Protein AF-A0A942P5R3-F1 (afdb_monomer_lite)

Structure (mmCIF, N/CA/C/O backbone):
data_AF-A0A942P5R3-F1
#
_entry.id   AF-A0A942P5R3-F1
#
loop_
_atom_site.group_PDB
_atom_site.id
_atom_site.type_symbol
_atom_site.label_atom_id
_atom_site.label_alt_id
_atom_site.label_comp_id
_atom_site.label_asym_id
_atom_site.label_entity_id
_atom_site.label_seq_id
_atom_site.pdbx_PDB_ins_code
_atom_site.Cartn_x
_atom_site.Cartn_y
_atom_site.Cartn_z
_atom_site.occupancy
_atom_site.B_iso_or_equiv
_atom_site.auth_seq_id
_atom_site.auth_comp_id
_atom_site.auth_asym_id
_atom_site.auth_atom_id
_atom_site.pdbx_PDB_model_num
ATOM 1 N N . VAL A 1 1 ? -8.742 1.938 -0.769 1.00 98.00 1 VAL A N 1
ATOM 2 C CA . VAL A 1 1 ? -7.702 1.279 -1.601 1.00 98.00 1 VAL A CA 1
ATOM 3 C C . VAL A 1 1 ? -6.809 2.357 -2.203 1.00 98.00 1 VAL A C 1
ATOM 5 O O . VAL A 1 1 ? -7.352 3.383 -2.594 1.00 98.00 1 VAL A O 1
ATOM 8 N N . GLY A 1 2 ? -5.486 2.178 -2.262 1.00 98.19 2 GLY A N 1
ATOM 9 C CA . GLY A 1 2 ? -4.573 3.138 -2.902 1.00 98.19 2 GLY A CA 1
ATOM 10 C C . GLY A 1 2 ? -3.366 2.472 -3.564 1.00 98.19 2 GLY A C 1
ATOM 11 O O . GLY A 1 2 ? -2.730 1.615 -2.961 1.00 98.19 2 GLY A O 1
ATOM 12 N N . THR A 1 3 ? -3.029 2.888 -4.785 1.00 97.69 3 THR A N 1
ATOM 13 C CA . THR A 1 3 ? -1.940 2.296 -5.585 1.00 97.69 3 THR A CA 1
ATOM 14 C C . THR A 1 3 ? -0.819 3.297 -5.822 1.00 97.69 3 THR A C 1
ATOM 16 O O . THR A 1 3 ? -1.096 4.477 -6.061 1.00 97.69 3 THR A O 1
ATOM 19 N N . SER A 1 4 ? 0.440 2.844 -5.809 1.00 96.00 4 SER A N 1
ATOM 20 C CA . SER A 1 4 ? 1.598 3.703 -6.085 1.00 96.00 4 SER A CA 1
ATOM 21 C C . SER A 1 4 ? 1.603 4.902 -5.136 1.00 96.00 4 SER A C 1
ATOM 23 O O . SER A 1 4 ? 1.415 4.761 -3.930 1.00 96.00 4 SER A O 1
ATOM 25 N N . ARG A 1 5 ? 1.733 6.120 -5.656 1.00 94.75 5 ARG A N 1
ATOM 26 C CA . ARG A 1 5 ? 1.638 7.358 -4.869 1.00 94.75 5 ARG A CA 1
ATOM 27 C C . ARG A 1 5 ? 0.305 7.524 -4.127 1.00 94.75 5 ARG A C 1
ATOM 29 O O . ARG A 1 5 ? 0.285 8.133 -3.060 1.00 94.75 5 ARG A O 1
ATOM 36 N N . GLY A 1 6 ? -0.786 6.960 -4.648 1.00 96.69 6 GLY A N 1
ATOM 37 C CA . GLY A 1 6 ? -2.094 6.954 -3.988 1.00 96.69 6 GLY A CA 1
ATOM 38 C C . GLY A 1 6 ? -2.101 6.189 -2.661 1.00 96.69 6 GLY A C 1
ATOM 39 O O . GLY A 1 6 ? -2.982 6.419 -1.831 1.00 96.69 6 GLY A O 1
ATOM 40 N N . SER A 1 7 ? -1.099 5.337 -2.405 1.00 98.12 7 SER A N 1
ATOM 41 C CA . SER A 1 7 ? -0.931 4.681 -1.107 1.00 98.12 7 SER A CA 1
ATOM 42 C C . SER A 1 7 ? -0.742 5.693 0.025 1.00 98.12 7 SER A C 1
ATOM 44 O O . SER A 1 7 ? -1.256 5.468 1.114 1.00 98.12 7 SER A O 1
ATOM 46 N N . ILE A 1 8 ? -0.074 6.829 -0.222 1.00 97.75 8 ILE A N 1
ATOM 47 C CA . ILE A 1 8 ? 0.127 7.885 0.786 1.00 97.75 8 ILE A CA 1
ATOM 48 C C . ILE A 1 8 ? -1.222 8.458 1.223 1.00 97.75 8 ILE A C 1
ATOM 50 O O . ILE A 1 8 ? -1.482 8.588 2.416 1.00 97.75 8 ILE A O 1
ATOM 54 N N . SER A 1 9 ? -2.101 8.756 0.266 1.00 97.75 9 SER A N 1
ATOM 55 C CA . SER A 1 9 ? -3.441 9.277 0.545 1.00 97.75 9 SER A CA 1
ATOM 56 C C . SER A 1 9 ? -4.300 8.262 1.300 1.00 97.75 9 SER A C 1
ATOM 58 O O . SER A 1 9 ? -4.946 8.627 2.280 1.00 97.75 9 SER A O 1
ATOM 60 N N . ALA A 1 10 ? -4.272 6.988 0.891 1.00 98.56 10 ALA A N 1
ATOM 61 C CA . ALA A 1 10 ? -5.032 5.926 1.552 1.00 98.56 10 ALA A CA 1
ATOM 62 C C . ALA A 1 10 ? -4.568 5.696 3.000 1.00 98.56 10 ALA A C 1
ATOM 64 O O . ALA A 1 10 ? -5.390 5.619 3.911 1.00 98.56 10 ALA A O 1
ATOM 65 N N . VAL A 1 11 ? -3.252 5.653 3.219 1.00 98.44 11 VAL A N 1
ATOM 66 C CA . VAL A 1 11 ? -2.638 5.552 4.550 1.00 98.44 11 VAL A CA 1
ATOM 67 C C . VAL A 1 11 ? -2.986 6.775 5.404 1.00 98.44 11 VAL A C 1
ATOM 69 O O . VAL A 1 11 ? -3.353 6.625 6.566 1.00 98.44 11 VAL A O 1
ATOM 72 N N . ASN A 1 12 ? -2.937 7.986 4.839 1.00 98.31 12 ASN A N 1
ATOM 73 C CA . ASN A 1 12 ? -3.303 9.212 5.550 1.00 98.31 12 ASN A CA 1
ATOM 74 C C . ASN A 1 12 ? -4.772 9.222 5.992 1.00 98.31 12 ASN A C 1
ATOM 76 O O . ASN A 1 12 ? -5.057 9.630 7.115 1.00 98.31 12 ASN A O 1
ATOM 80 N N . ALA A 1 13 ? -5.688 8.751 5.143 1.00 98.50 13 ALA A N 1
ATOM 81 C CA . ALA A 1 13 ? -7.095 8.607 5.504 1.00 98.50 13 ALA A CA 1
ATOM 82 C C . ALA A 1 13 ? -7.278 7.593 6.646 1.00 98.50 13 ALA A C 1
ATOM 84 O O . ALA A 1 13 ? -7.868 7.930 7.667 1.00 98.50 13 ALA A O 1
ATOM 85 N N . ALA A 1 14 ? -6.698 6.394 6.523 1.00 98.50 14 ALA A N 1
ATOM 86 C CA . ALA A 1 14 ? -6.803 5.342 7.540 1.00 98.50 14 ALA A CA 1
ATOM 87 C C . ALA A 1 14 ? -6.156 5.708 8.889 1.00 98.50 14 ALA A C 1
ATOM 89 O O . ALA A 1 14 ? -6.536 5.170 9.922 1.00 98.50 14 ALA A O 1
ATOM 90 N N . SER A 1 15 ? -5.166 6.601 8.878 1.00 98.50 15 SER A N 1
ATOM 91 C CA . SER A 1 15 ? -4.446 7.054 10.072 1.00 98.50 15 SER A CA 1
ATOM 92 C C . SER A 1 15 ? -5.171 8.177 10.826 1.00 98.50 15 SER A C 1
ATOM 94 O O . SER A 1 15 ? -4.967 8.337 12.027 1.00 98.50 15 SER A O 1
ATOM 96 N N . ARG A 1 16 ? -5.998 8.980 10.138 1.00 98.38 16 ARG A N 1
ATOM 97 C CA . ARG A 1 16 ? -6.542 10.234 10.695 1.00 98.38 16 ARG A CA 1
ATOM 98 C C . ARG A 1 16 ? -8.063 10.303 10.768 1.00 98.38 16 ARG A C 1
ATOM 100 O O . ARG A 1 16 ? -8.570 11.067 11.583 1.00 98.38 16 ARG A O 1
ATOM 107 N N . LEU A 1 17 ? -8.783 9.585 9.909 1.00 98.19 17 LEU A N 1
ATOM 108 C CA . LEU A 1 17 ? -10.245 9.582 9.938 1.00 98.19 17 LEU A CA 1
ATOM 109 C C . LEU A 1 17 ? -10.748 8.660 11.054 1.00 98.19 17 LEU A C 1
ATOM 111 O O . LEU A 1 17 ? -10.187 7.593 11.291 1.00 98.19 17 LEU A O 1
ATOM 115 N N . ALA A 1 18 ? -11.809 9.091 11.733 1.00 95.00 18 ALA A N 1
ATOM 116 C CA . ALA A 1 18 ? -12.396 8.416 12.887 1.00 95.00 18 ALA A CA 1
ATOM 117 C C . ALA A 1 18 ? -13.932 8.449 12.814 1.00 95.00 18 ALA A C 1
ATOM 119 O O . ALA A 1 18 ? -14.511 9.233 12.056 1.00 95.00 18 ALA A O 1
ATOM 120 N N . GLY A 1 19 ? -14.588 7.612 13.622 1.00 95.00 19 GLY A N 1
ATOM 121 C CA . GLY A 1 19 ? -16.049 7.501 13.643 1.00 95.00 19 GLY A CA 1
ATOM 122 C C . GLY A 1 19 ? -16.601 7.075 12.282 1.00 95.00 19 GLY A C 1
ATOM 123 O O . GLY A 1 19 ? -16.009 6.236 11.612 1.00 95.00 19 GLY A O 1
ATOM 124 N N . GLU A 1 20 ? -17.695 7.697 11.849 1.00 95.56 20 GLU A N 1
ATOM 125 C CA . GLU A 1 20 ? -18.360 7.394 10.570 1.00 95.56 20 GLU A CA 1
ATOM 126 C C . GLU A 1 20 ? -17.500 7.686 9.328 1.00 95.56 20 GLU A C 1
ATOM 128 O O . GLU A 1 20 ? -17.792 7.194 8.243 1.00 95.56 20 GLU A O 1
ATOM 133 N N . GLN A 1 21 ? -16.435 8.482 9.468 1.00 96.12 21 GLN A N 1
ATOM 134 C CA . GLN A 1 21 ? -15.515 8.789 8.368 1.00 96.12 21 GLN A CA 1
ATOM 135 C C . GLN A 1 21 ? -14.362 7.781 8.265 1.00 96.12 21 GLN A C 1
ATOM 137 O O . GLN A 1 21 ? -13.610 7.812 7.287 1.00 96.12 21 GLN A O 1
ATOM 142 N N . ALA A 1 22 ? -14.169 6.930 9.278 1.00 96.12 22 ALA A N 1
ATOM 143 C CA . ALA A 1 22 ? -13.093 5.949 9.273 1.00 96.12 22 ALA A CA 1
ATOM 144 C C . ALA A 1 22 ? -13.350 4.879 8.200 1.00 96.12 22 ALA A C 1
ATOM 146 O O . ALA A 1 22 ? -14.466 4.373 8.100 1.00 96.12 22 ALA A O 1
ATOM 147 N N . PRO A 1 23 ? -12.337 4.489 7.408 1.00 97.75 23 PRO A N 1
ATOM 148 C CA . PRO A 1 23 ? -12.487 3.350 6.515 1.00 97.75 23 PRO A CA 1
ATOM 149 C C . PRO A 1 23 ? -12.551 2.043 7.317 1.00 97.75 23 PRO A C 1
ATOM 151 O O . PRO A 1 23 ? -11.803 1.878 8.272 1.00 97.75 23 PRO A O 1
ATOM 154 N N . ASP A 1 24 ? -13.325 1.058 6.862 1.00 98.12 24 ASP A N 1
ATOM 155 C CA . ASP A 1 24 ? -13.354 -0.280 7.485 1.00 98.12 24 ASP A CA 1
ATOM 156 C C . ASP A 1 24 ? -12.068 -1.095 7.261 1.00 98.12 24 ASP A C 1
ATOM 158 O O . ASP A 1 24 ? -11.880 -2.160 7.846 1.00 98.12 24 ASP A O 1
ATOM 162 N N . GLY A 1 25 ? -11.177 -0.630 6.384 1.00 98.38 25 GLY A N 1
ATOM 163 C CA . GLY A 1 25 ? -9.930 -1.306 6.057 1.00 98.38 25 GLY A CA 1
ATOM 164 C C . GLY A 1 25 ? -9.052 -0.511 5.097 1.00 98.38 25 GLY A C 1
ATOM 165 O O . GLY A 1 25 ? -9.504 0.364 4.354 1.00 98.38 25 GLY A O 1
ATOM 166 N N . LEU A 1 26 ? -7.769 -0.850 5.088 1.00 98.81 26 LEU A N 1
ATOM 167 C CA . LEU A 1 26 ? -6.751 -0.263 4.233 1.00 98.81 26 LEU A CA 1
ATOM 168 C C . LEU A 1 26 ? -6.186 -1.333 3.300 1.00 98.81 26 LEU A C 1
ATOM 170 O O . LEU A 1 26 ? -5.646 -2.339 3.739 1.00 98.81 26 LEU A O 1
ATOM 174 N N . VAL A 1 27 ? -6.257 -1.077 1.997 1.00 98.88 27 VAL A N 1
ATOM 175 C CA . VAL A 1 27 ? -5.557 -1.870 0.981 1.00 98.88 27 VAL A CA 1
ATOM 176 C C . VAL A 1 27 ? -4.633 -0.938 0.222 1.00 98.88 27 VAL A C 1
ATOM 178 O O . VAL A 1 27 ? -5.103 0.062 -0.336 1.00 98.88 27 VAL A O 1
ATOM 181 N N . ILE A 1 28 ? -3.346 -1.266 0.184 1.00 98.81 28 ILE A N 1
ATOM 182 C CA . ILE A 1 28 ? -2.354 -0.548 -0.612 1.00 98.81 28 ILE A CA 1
ATOM 183 C C . ILE A 1 28 ? -1.603 -1.496 -1.535 1.00 98.81 28 ILE A C 1
ATOM 185 O O . ILE A 1 28 ? -1.181 -2.576 -1.126 1.00 98.81 28 ILE A O 1
ATOM 189 N N . THR A 1 29 ? -1.432 -1.079 -2.786 1.00 98.62 29 THR A N 1
ATOM 190 C CA . THR A 1 29 ? -0.720 -1.857 -3.802 1.00 98.62 29 THR A CA 1
ATOM 191 C C . THR A 1 29 ? 0.433 -1.050 -4.382 1.00 98.62 29 THR A C 1
ATOM 193 O O . THR A 1 29 ? 0.306 0.161 -4.572 1.00 98.62 29 THR A O 1
ATOM 196 N N . SER A 1 30 ? 1.579 -1.698 -4.604 1.00 97.81 30 SER A N 1
ATOM 197 C CA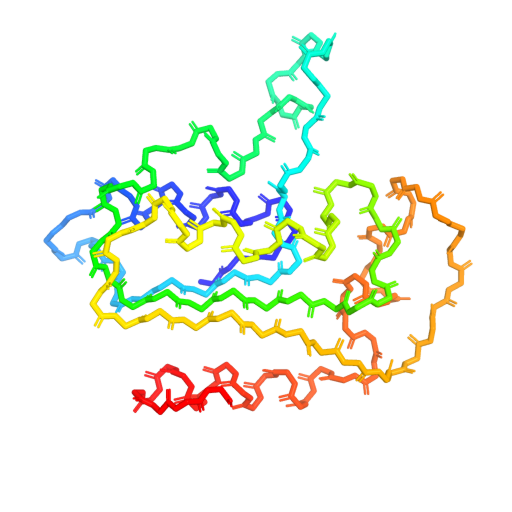 . SER A 1 30 ? 2.828 -1.045 -5.037 1.00 97.81 30 SER A CA 1
ATOM 198 C C . SER A 1 30 ? 3.090 0.243 -4.236 1.00 97.81 30 SER A C 1
ATOM 200 O O . SER A 1 30 ? 3.099 1.327 -4.804 1.00 97.81 30 SER A O 1
ATOM 202 N N . PRO A 1 31 ? 3.175 0.190 -2.895 1.00 98.12 31 PRO A N 1
ATOM 203 C CA . PRO A 1 31 ? 3.141 1.382 -2.056 1.00 98.12 31 PRO A CA 1
ATOM 204 C C . PRO A 1 31 ? 4.405 2.234 -2.202 1.00 98.12 31 PRO A C 1
ATOM 206 O O . PRO A 1 31 ? 5.516 1.711 -2.291 1.00 98.12 31 PRO A O 1
ATOM 209 N N . LEU A 1 32 ? 4.249 3.562 -2.153 1.00 96.75 32 LEU A N 1
ATOM 210 C CA . LEU A 1 32 ? 5.369 4.507 -2.211 1.00 96.75 32 LEU A CA 1
ATOM 211 C C . LEU A 1 32 ? 6.178 4.497 -0.902 1.00 96.75 32 LEU A C 1
ATOM 213 O O . LEU A 1 32 ? 5.889 5.251 0.029 1.00 96.75 32 LEU A O 1
ATOM 217 N N . THR A 1 33 ? 7.184 3.631 -0.826 1.00 96.38 33 THR A N 1
ATOM 218 C CA . THR A 1 33 ? 8.037 3.396 0.355 1.00 96.38 33 THR A CA 1
ATOM 219 C C . THR A 1 33 ? 9.390 4.098 0.275 1.00 96.38 33 THR A C 1
ATOM 221 O O . THR A 1 33 ? 10.048 4.267 1.299 1.00 96.38 33 THR A O 1
ATOM 224 N N . SER A 1 34 ? 9.798 4.558 -0.911 1.00 93.62 34 SER A N 1
ATOM 225 C CA . SER A 1 34 ? 11.091 5.211 -1.141 1.00 93.62 34 SER A CA 1
ATOM 226 C C . SER A 1 34 ? 10.925 6.601 -1.765 1.00 93.62 34 SER A C 1
ATOM 228 O O . SER A 1 34 ? 10.597 6.763 -2.943 1.00 93.62 34 SER A O 1
ATOM 230 N N . GLY A 1 35 ? 11.160 7.636 -0.959 1.00 87.56 35 GLY A N 1
ATOM 231 C CA . GLY A 1 35 ? 11.157 9.040 -1.374 1.00 87.56 35 GLY A CA 1
ATOM 232 C C . GLY A 1 35 ? 12.547 9.507 -1.803 1.00 87.56 35 GLY A C 1
ATOM 233 O O . GLY A 1 35 ? 13.514 8.752 -1.794 1.00 87.56 35 GLY A O 1
ATOM 234 N N . ASN A 1 36 ? 12.683 10.757 -2.236 1.00 83.00 36 ASN A N 1
ATOM 235 C CA . ASN A 1 36 ? 13.988 11.408 -2.365 1.00 83.00 36 ASN A CA 1
ATOM 236 C C . ASN A 1 36 ? 14.099 12.465 -1.258 1.00 83.00 36 ASN A C 1
ATOM 238 O O . ASN A 1 36 ? 13.564 13.561 -1.434 1.00 83.00 36 ASN A O 1
ATOM 242 N N . PRO A 1 37 ? 14.794 12.162 -0.141 1.00 69.38 37 PRO A N 1
ATOM 243 C CA . PRO A 1 37 ? 14.923 13.073 0.999 1.00 69.38 37 PRO A CA 1
ATOM 244 C C . PRO A 1 37 ? 15.616 14.396 0.658 1.00 69.38 37 PRO A C 1
ATOM 246 O O . PRO A 1 37 ? 15.413 15.393 1.340 1.00 69.38 37 PRO A O 1
ATOM 249 N N . ARG A 1 38 ? 16.422 14.425 -0.413 1.00 75.50 38 ARG A N 1
ATOM 250 C CA . ARG A 1 38 ? 17.072 15.645 -0.923 1.00 75.50 38 ARG A CA 1
ATOM 251 C C . ARG A 1 38 ? 16.171 16.434 -1.881 1.00 75.50 38 ARG A C 1
ATOM 253 O O . ARG A 1 38 ? 16.560 17.487 -2.381 1.00 75.50 38 ARG A O 1
ATOM 260 N N . GLY A 1 39 ? 14.982 15.917 -2.186 1.00 75.69 39 GLY A N 1
ATOM 261 C CA . GLY A 1 39 ? 14.002 16.576 -3.033 1.00 75.69 39 GLY A CA 1
ATOM 262 C C . GLY A 1 39 ? 13.402 17.787 -2.328 1.00 75.69 39 GLY A C 1
ATOM 263 O O . GLY A 1 39 ? 12.765 17.653 -1.292 1.00 75.69 39 GLY A O 1
ATOM 264 N N . ARG A 1 40 ? 13.545 18.975 -2.927 1.00 74.00 40 ARG A N 1
ATOM 265 C CA . ARG A 1 40 ? 12.994 20.230 -2.378 1.00 74.00 40 ARG A CA 1
ATOM 266 C C . ARG A 1 40 ? 11.460 20.274 -2.339 1.00 74.00 40 ARG A C 1
ATOM 268 O O . ARG A 1 40 ? 10.896 21.084 -1.617 1.00 74.00 40 ARG A O 1
ATOM 275 N N . LYS A 1 41 ? 10.776 19.446 -3.138 1.00 81.88 41 LYS A N 1
ATOM 276 C CA . LYS A 1 41 ? 9.308 19.393 -3.188 1.00 81.88 41 LYS A CA 1
ATOM 277 C C . LYS A 1 41 ? 8.798 18.234 -2.330 1.00 81.88 41 LYS A C 1
ATOM 279 O O . LYS A 1 41 ? 9.229 17.103 -2.529 1.00 81.88 41 LYS A O 1
ATOM 284 N N . ALA A 1 42 ? 7.831 18.492 -1.448 1.00 75.38 42 ALA A N 1
ATOM 285 C CA . ALA A 1 42 ? 7.287 17.484 -0.530 1.00 75.38 42 ALA A CA 1
ATOM 286 C C . ALA A 1 42 ? 6.799 16.211 -1.246 1.00 75.38 42 ALA A C 1
ATOM 288 O O . ALA A 1 42 ? 7.135 15.111 -0.825 1.00 75.38 42 ALA A O 1
ATOM 289 N N . TRP A 1 43 ? 6.124 16.341 -2.394 1.00 75.56 43 TRP A N 1
ATOM 290 C CA . TRP A 1 43 ? 5.656 15.193 -3.186 1.00 75.56 43 TRP A CA 1
ATOM 291 C C . TRP A 1 43 ? 6.785 14.310 -3.747 1.00 75.56 43 TRP A C 1
ATOM 293 O O . TRP A 1 43 ? 6.536 13.190 -4.185 1.00 75.56 43 TRP A O 1
ATOM 303 N N . VAL A 1 44 ? 8.026 14.795 -3.759 1.00 80.06 44 VAL A N 1
ATOM 304 C CA . VAL A 1 44 ? 9.212 14.027 -4.163 1.00 80.06 44 VAL A CA 1
ATOM 305 C C . VAL A 1 44 ? 9.820 13.278 -2.969 1.00 80.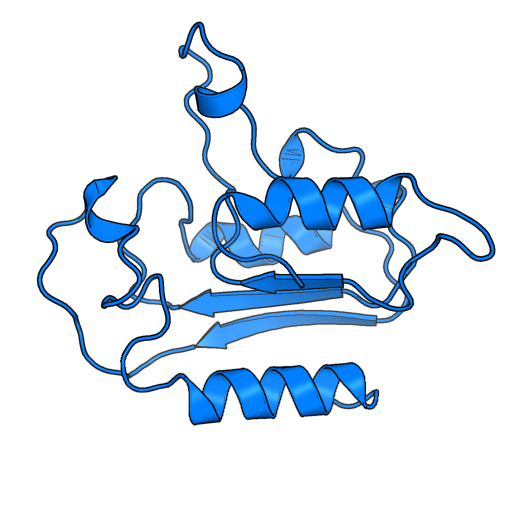06 44 VAL A C 1
ATOM 307 O O . VAL A 1 44 ? 10.401 12.209 -3.154 1.00 80.06 44 VAL A O 1
ATOM 310 N N . ALA A 1 45 ? 9.683 13.819 -1.757 1.00 86.12 45 ALA A N 1
ATOM 311 C CA . ALA A 1 45 ? 10.274 13.276 -0.536 1.00 86.12 45 ALA A CA 1
ATOM 312 C C . ALA A 1 45 ? 9.328 12.358 0.257 1.00 86.12 45 ALA A C 1
ATOM 314 O O . ALA A 1 45 ? 9.791 11.420 0.901 1.00 86.12 45 ALA A O 1
ATOM 315 N N . GLN A 1 46 ? 8.021 12.624 0.217 1.00 92.12 46 GLN A N 1
ATOM 316 C CA . GLN A 1 46 ? 7.022 11.917 1.015 1.00 92.12 46 GLN A CA 1
ATOM 317 C C . GLN A 1 46 ? 6.852 10.462 0.586 1.00 92.12 46 GLN A C 1
ATOM 319 O O . GLN A 1 46 ? 6.925 10.118 -0.592 1.00 92.12 46 GLN A O 1
ATOM 324 N N . THR A 1 47 ? 6.577 9.624 1.576 1.00 96.25 47 THR A N 1
ATOM 325 C CA . THR A 1 47 ? 6.290 8.194 1.438 1.00 96.25 47 THR A CA 1
ATOM 326 C C . THR A 1 47 ? 5.134 7.832 2.360 1.00 96.25 47 THR A C 1
ATOM 328 O O . THR A 1 47 ? 4.668 8.661 3.145 1.00 96.25 47 THR A O 1
ATOM 331 N N . VAL A 1 48 ? 4.701 6.574 2.331 1.00 97.81 48 VAL A N 1
ATOM 332 C CA . VAL A 1 48 ? 3.780 6.038 3.347 1.00 97.81 48 VAL A CA 1
ATOM 333 C C . VAL A 1 48 ? 4.322 6.214 4.772 1.00 97.81 48 VAL A C 1
ATOM 335 O O . VAL A 1 48 ? 3.552 6.421 5.701 1.00 97.81 48 VAL A O 1
ATOM 338 N N . PHE A 1 49 ? 5.646 6.239 4.945 1.00 96.81 49 PHE A N 1
ATOM 339 C CA . PHE A 1 49 ? 6.312 6.426 6.236 1.00 96.81 49 PHE A CA 1
ATOM 340 C C . PHE A 1 49 ? 6.285 7.865 6.761 1.00 96.81 49 PHE A C 1
ATOM 342 O O . PHE A 1 49 ? 6.713 8.104 7.890 1.00 96.81 49 PHE A O 1
ATOM 349 N N . SER A 1 50 ? 5.801 8.815 5.955 1.00 95.31 50 SER A N 1
ATOM 350 C CA . SER A 1 50 ? 5.585 10.211 6.349 1.00 95.31 50 SER A CA 1
ATOM 351 C C . SER A 1 50 ? 4.257 10.429 7.094 1.00 95.31 50 SER A C 1
ATOM 353 O O . SER A 1 50 ? 3.952 11.558 7.471 1.00 95.31 50 SER A O 1
ATOM 355 N N . VAL A 1 51 ? 3.461 9.374 7.287 1.00 96.25 51 VAL A N 1
ATOM 356 C CA . VAL A 1 51 ? 2.181 9.372 8.012 1.00 96.25 51 VAL A CA 1
ATOM 357 C C . VAL A 1 51 ? 2.358 8.616 9.345 1.00 96.25 51 VAL A C 1
ATOM 359 O O . VAL A 1 51 ? 3.161 7.681 9.376 1.00 96.25 51 VAL A O 1
ATOM 362 N N . PRO A 1 52 ? 1.647 8.976 10.437 1.00 97.62 52 PRO A N 1
ATOM 363 C CA . PRO A 1 52 ? 1.670 8.206 11.686 1.00 97.62 52 PRO A CA 1
ATOM 364 C C . PRO A 1 52 ? 0.955 6.856 11.512 1.00 97.62 52 PRO A C 1
ATOM 366 O O . PRO A 1 52 ? -0.253 6.722 11.726 1.00 97.62 52 PRO A O 1
ATOM 369 N N . LEU A 1 53 ? 1.704 5.853 11.054 1.00 98.44 53 LEU A N 1
ATOM 370 C CA . LEU A 1 53 ? 1.209 4.507 10.750 1.00 98.44 53 LEU A CA 1
ATOM 371 C C . LEU A 1 53 ? 0.656 3.797 11.990 1.00 98.44 53 LEU A C 1
ATOM 373 O O . LEU A 1 53 ? -0.311 3.048 11.894 1.00 98.44 53 LEU A O 1
ATOM 377 N N . GLU A 1 54 ? 1.201 4.096 13.164 1.00 98.25 54 GLU A N 1
ATOM 378 C CA . GLU A 1 54 ? 0.820 3.509 14.446 1.00 98.25 54 GLU A CA 1
ATOM 379 C C . GLU A 1 54 ? -0.626 3.844 14.864 1.00 98.25 54 GLU A C 1
ATOM 381 O O . GLU A 1 54 ? -1.225 3.132 15.683 1.00 98.25 54 GLU A O 1
ATOM 386 N N . ALA A 1 55 ? -1.203 4.901 14.284 1.00 98.25 55 ALA A N 1
ATOM 387 C CA . ALA A 1 55 ? -2.597 5.288 14.482 1.00 98.25 55 ALA A CA 1
ATOM 388 C C . ALA A 1 55 ? -3.584 4.405 13.696 1.00 98.25 55 ALA A C 1
ATOM 390 O O . ALA A 1 55 ? -4.771 4.389 14.009 1.00 98.25 55 ALA A O 1
ATOM 391 N N . ILE A 1 56 ? -3.113 3.638 12.708 1.00 98.56 56 ILE A N 1
ATOM 392 C CA . ILE A 1 56 ? -3.959 2.755 11.900 1.00 98.56 56 ILE A CA 1
ATOM 393 C C . ILE A 1 56 ? -4.322 1.523 12.729 1.00 98.56 56 ILE A C 1
ATOM 395 O O . ILE A 1 56 ? -3.445 0.734 13.083 1.00 98.56 56 ILE A O 1
ATOM 399 N N . LYS A 1 57 ? -5.618 1.368 13.028 1.00 97.69 57 LYS A N 1
ATOM 400 C CA . LYS A 1 57 ? -6.177 0.231 13.788 1.00 97.69 57 LYS A CA 1
ATOM 401 C C . LYS A 1 57 ? -7.026 -0.723 12.947 1.00 97.69 57 LYS A C 1
ATOM 403 O O . LYS A 1 57 ? -7.356 -1.814 13.393 1.00 97.69 57 LYS A O 1
ATOM 408 N N . VAL A 1 58 ? -7.379 -0.331 11.730 1.00 98.31 58 VAL A N 1
ATOM 409 C CA . VAL A 1 58 ? -8.226 -1.117 10.819 1.00 98.31 58 VAL A CA 1
ATOM 410 C C . VAL A 1 58 ? -7.424 -2.262 10.178 1.00 98.31 58 VAL A C 1
ATOM 412 O O . VAL A 1 58 ? -6.194 -2.228 10.221 1.00 98.31 58 VAL A O 1
ATOM 415 N N . PRO A 1 59 ? -8.063 -3.281 9.574 1.00 98.75 59 PRO A N 1
ATOM 416 C CA . PRO A 1 59 ? -7.366 -4.280 8.770 1.00 98.75 59 PRO A CA 1
ATOM 417 C C . PRO A 1 59 ? -6.482 -3.644 7.689 1.00 98.75 59 PRO A C 1
ATOM 419 O O . PRO A 1 59 ? -6.926 -2.729 6.992 1.00 98.75 59 PRO A O 1
ATOM 422 N N . VAL A 1 60 ? -5.264 -4.156 7.504 1.00 98.88 60 VAL A N 1
ATOM 423 C CA . VAL A 1 60 ? -4.288 -3.650 6.529 1.00 98.88 60 VAL A CA 1
ATOM 424 C C . VAL A 1 60 ? -3.831 -4.764 5.591 1.00 98.88 60 VAL A C 1
ATOM 426 O O . VAL A 1 60 ? -3.344 -5.804 6.027 1.00 98.88 60 VAL A O 1
ATOM 429 N N . LEU A 1 61 ? -3.937 -4.521 4.288 1.00 98.88 61 LEU A N 1
ATOM 430 C CA . LEU A 1 61 ? -3.363 -5.357 3.239 1.00 98.88 61 LEU A CA 1
ATOM 431 C C . LEU A 1 61 ? -2.337 -4.555 2.443 1.00 98.88 61 LEU A C 1
ATOM 433 O O . LEU A 1 61 ? -2.657 -3.510 1.868 1.00 98.88 61 LEU A O 1
ATOM 437 N N . VAL A 1 62 ? -1.122 -5.089 2.361 1.00 98.88 62 VAL A N 1
ATOM 438 C CA . VAL A 1 62 ? -0.047 -4.585 1.508 1.00 98.88 62 VAL A CA 1
ATOM 439 C C . VAL A 1 62 ? 0.224 -5.602 0.410 1.00 98.88 62 VAL A C 1
ATOM 441 O O . VAL A 1 62 ? 0.586 -6.738 0.703 1.00 98.88 62 VAL A O 1
ATOM 444 N N . VAL A 1 63 ? 0.089 -5.193 -0.850 1.00 98.81 63 VAL A N 1
ATOM 445 C CA . VAL A 1 63 ? 0.412 -6.038 -2.008 1.00 98.81 63 VAL A CA 1
ATOM 446 C C . VAL A 1 63 ? 1.544 -5.402 -2.801 1.00 98.81 63 VAL A C 1
ATOM 448 O O . VAL A 1 63 ? 1.458 -4.245 -3.217 1.00 98.81 63 VAL A O 1
ATOM 451 N N . VAL A 1 64 ? 2.605 -6.161 -3.039 1.00 98.50 64 VAL A N 1
ATOM 452 C CA . VAL A 1 64 ? 3.725 -5.771 -3.900 1.00 98.50 64 VAL A CA 1
ATOM 453 C C . VAL A 1 64 ? 3.902 -6.795 -5.007 1.00 98.50 64 VAL A C 1
ATOM 455 O O . VAL A 1 64 ? 3.521 -7.953 -4.853 1.00 98.50 64 VAL A O 1
ATOM 458 N N . HIS A 1 65 ? 4.505 -6.391 -6.119 1.00 97.62 65 HIS A N 1
ATOM 459 C CA . HIS A 1 65 ? 4.928 -7.322 -7.156 1.00 97.62 65 HIS A CA 1
ATOM 460 C C . HIS A 1 65 ? 6.443 -7.529 -7.070 1.00 97.62 65 HIS A C 1
ATOM 462 O O . HIS A 1 65 ? 7.185 -6.556 -7.103 1.00 97.62 65 HIS A O 1
ATOM 468 N N . ALA A 1 66 ? 6.936 -8.769 -7.007 1.00 96.75 66 ALA A N 1
ATOM 469 C CA . ALA A 1 66 ? 8.364 -9.068 -6.821 1.00 96.75 66 ALA A CA 1
ATOM 470 C C . ALA A 1 66 ? 9.273 -8.448 -7.896 1.00 96.75 66 ALA A C 1
ATOM 472 O O . ALA A 1 66 ? 10.402 -8.065 -7.611 1.00 96.75 66 ALA A O 1
ATOM 473 N N . ALA A 1 67 ? 8.768 -8.351 -9.128 1.00 94.69 67 ALA A N 1
ATOM 474 C CA . ALA A 1 67 ? 9.460 -7.731 -10.259 1.00 94.69 67 ALA A CA 1
ATOM 475 C C . ALA A 1 67 ? 9.165 -6.227 -10.447 1.00 94.69 67 ALA A C 1
ATOM 477 O O . ALA A 1 67 ? 9.474 -5.691 -11.510 1.00 94.69 67 ALA A O 1
ATOM 478 N N . ASP A 1 68 ? 8.540 -5.541 -9.480 1.00 94.75 68 ASP A N 1
ATOM 479 C CA . ASP A 1 68 ? 8.385 -4.083 -9.556 1.00 94.75 68 ASP A CA 1
ATOM 480 C C . ASP A 1 68 ? 9.764 -3.407 -9.506 1.00 94.75 68 ASP A C 1
ATOM 482 O O . ASP A 1 68 ? 10.458 -3.417 -8.488 1.00 94.75 68 ASP A O 1
ATOM 486 N N . ALA A 1 69 ? 10.161 -2.836 -10.641 1.00 93.25 69 ALA A N 1
ATOM 487 C CA . ALA A 1 69 ? 11.442 -2.167 -10.824 1.00 93.25 69 ALA A CA 1
ATOM 488 C C . ALA A 1 69 ? 11.361 -0.645 -10.584 1.00 93.25 69 ALA A C 1
ATOM 490 O O . ALA A 1 69 ? 12.338 0.078 -10.817 1.00 93.25 69 ALA A O 1
ATOM 491 N N . CYS A 1 70 ? 10.209 -0.135 -10.128 1.00 92.94 70 CYS A N 1
ATOM 492 C CA . CYS A 1 70 ? 10.043 1.259 -9.741 1.00 92.94 70 CYS A CA 1
ATOM 493 C C . CYS A 1 70 ? 10.834 1.537 -8.455 1.00 92.94 70 CYS A C 1
ATOM 495 O O . CYS A 1 70 ? 10.528 1.039 -7.373 1.00 92.94 70 CYS A O 1
ATOM 497 N N . ILE A 1 71 ? 11.837 2.417 -8.539 1.00 92.12 71 ILE A N 1
ATOM 498 C CA . ILE A 1 71 ? 12.720 2.748 -7.397 1.00 92.12 71 ILE A CA 1
ATOM 499 C C . ILE A 1 71 ? 11.984 3.386 -6.206 1.00 92.12 71 ILE A C 1
ATOM 501 O O . ILE A 1 71 ? 12.557 3.552 -5.129 1.00 92.12 71 ILE A O 1
ATOM 505 N N . ARG A 1 72 ? 10.731 3.809 -6.416 1.00 93.75 72 ARG A N 1
ATOM 506 C CA . ARG A 1 72 ? 9.868 4.441 -5.410 1.00 93.75 72 ARG A CA 1
ATOM 507 C C . ARG A 1 72 ? 9.019 3.443 -4.633 1.00 93.75 72 ARG A C 1
ATOM 509 O O . ARG A 1 72 ? 8.548 3.787 -3.549 1.00 93.75 72 ARG A O 1
ATOM 516 N N . THR A 1 73 ? 8.840 2.243 -5.171 1.00 95.38 73 THR A N 1
ATOM 517 C CA . THR A 1 73 ? 7.974 1.191 -4.627 1.00 95.38 73 THR A CA 1
ATOM 518 C C . THR A 1 73 ? 8.717 -0.144 -4.507 1.00 95.38 73 THR A C 1
ATOM 520 O O . THR A 1 73 ? 8.174 -1.177 -4.892 1.00 95.38 73 THR A O 1
ATOM 523 N N . PRO A 1 74 ? 9.964 -0.164 -3.981 1.00 96.12 74 PRO A N 1
ATOM 524 C CA . PRO A 1 74 ? 10.749 -1.390 -3.894 1.00 96.12 74 PRO A CA 1
ATOM 525 C C . PRO A 1 74 ? 9.976 -2.478 -3.125 1.00 96.12 74 PRO A C 1
ATOM 527 O O . PRO A 1 74 ? 9.605 -2.252 -1.965 1.00 96.12 74 PRO A O 1
ATOM 530 N N . PRO A 1 75 ? 9.769 -3.669 -3.720 1.00 96.62 75 PRO A N 1
ATOM 531 C CA . PRO A 1 75 ? 8.979 -4.742 -3.109 1.00 96.62 75 PRO A CA 1
ATOM 532 C C . PRO A 1 75 ? 9.493 -5.170 -1.736 1.00 96.62 75 PRO A C 1
ATOM 534 O O . PRO A 1 75 ? 8.708 -5.465 -0.837 1.00 96.62 75 PRO A O 1
ATOM 537 N N . SER A 1 76 ? 10.814 -5.129 -1.544 1.00 97.19 76 SER A N 1
ATOM 538 C CA . SER A 1 76 ? 11.478 -5.476 -0.284 1.00 97.19 76 SER A CA 1
ATOM 539 C C . SER A 1 76 ? 11.069 -4.595 0.900 1.00 97.19 76 SER A C 1
ATOM 541 O O . SER A 1 76 ? 11.208 -5.021 2.043 1.00 97.19 76 SER A O 1
ATOM 543 N N . LEU A 1 77 ? 10.542 -3.391 0.655 1.00 97.44 77 LEU A N 1
ATOM 544 C CA . LEU A 1 77 ? 10.056 -2.492 1.704 1.00 97.44 77 LEU A CA 1
ATOM 545 C C . LEU A 1 77 ? 8.545 -2.602 1.946 1.00 97.44 77 LEU A C 1
ATOM 547 O O . LEU A 1 77 ? 8.028 -1.905 2.811 1.00 97.44 77 LEU A O 1
ATOM 551 N N . GLY A 1 78 ? 7.811 -3.446 1.213 1.00 97.50 78 GLY A N 1
ATOM 552 C CA . GLY A 1 78 ? 6.362 -3.579 1.399 1.00 97.50 78 GLY A CA 1
ATOM 553 C C . GLY A 1 78 ? 5.994 -4.013 2.821 1.00 97.50 78 GLY A C 1
ATOM 554 O O . GLY A 1 78 ? 5.203 -3.356 3.495 1.00 97.50 78 GLY A O 1
ATOM 555 N N . ALA A 1 79 ? 6.624 -5.082 3.314 1.00 97.50 79 ALA A N 1
ATOM 556 C CA . ALA A 1 79 ? 6.327 -5.639 4.634 1.00 97.50 79 ALA A CA 1
ATOM 557 C C . ALA A 1 79 ? 6.723 -4.716 5.803 1.00 97.50 79 ALA A C 1
ATOM 559 O O . ALA A 1 79 ? 6.128 -4.806 6.875 1.00 97.50 79 ALA A O 1
ATOM 560 N N . SER A 1 80 ? 7.674 -3.789 5.617 1.00 97.81 80 SER A N 1
ATOM 561 C CA . SER A 1 80 ? 8.093 -2.874 6.691 1.00 97.81 80 SER A CA 1
ATOM 562 C C . SER A 1 80 ? 7.037 -1.821 7.044 1.00 97.81 80 SER A C 1
ATOM 564 O O . SER A 1 80 ? 7.140 -1.179 8.088 1.00 97.81 80 SER A O 1
ATOM 566 N N . ILE A 1 81 ? 5.995 -1.670 6.219 1.00 98.44 81 ILE A N 1
ATOM 567 C CA . ILE A 1 81 ? 4.808 -0.874 6.550 1.00 98.44 81 ILE A CA 1
ATOM 568 C C . ILE A 1 81 ? 4.086 -1.484 7.753 1.00 98.44 81 ILE A C 1
ATOM 570 O O . ILE A 1 81 ? 3.760 -0.753 8.685 1.00 98.44 81 ILE A O 1
ATOM 574 N N . LEU A 1 82 ? 3.900 -2.810 7.758 1.00 98.44 82 LEU A N 1
ATOM 575 C CA . LEU A 1 82 ? 3.160 -3.509 8.813 1.00 98.44 82 LEU A CA 1
ATOM 576 C C . LEU A 1 82 ? 3.894 -3.487 10.155 1.00 98.44 82 LEU A C 1
ATOM 578 O O . LEU A 1 82 ? 3.279 -3.359 11.202 1.00 98.44 82 LEU A O 1
ATOM 582 N N . ALA A 1 83 ? 5.229 -3.461 10.132 1.00 97.44 83 ALA A N 1
ATOM 583 C CA . ALA A 1 83 ? 6.037 -3.288 11.342 1.00 97.44 83 ALA A CA 1
ATOM 584 C C . ALA A 1 83 ? 5.803 -1.943 12.066 1.00 97.44 83 ALA A C 1
ATOM 586 O O . ALA A 1 83 ? 6.325 -1.732 13.160 1.00 97.44 83 ALA A O 1
ATOM 587 N N . ARG A 1 84 ? 5.074 -1.006 11.446 1.00 97.75 84 ARG A N 1
ATOM 588 C CA . ARG A 1 84 ? 4.763 0.319 11.993 1.00 97.75 84 ARG A CA 1
ATOM 589 C C . ARG A 1 84 ? 3.265 0.570 12.155 1.00 97.75 84 ARG A C 1
ATOM 591 O O . ARG A 1 84 ? 2.906 1.651 12.615 1.00 97.75 84 ARG A O 1
ATOM 598 N N . THR A 1 85 ? 2.402 -0.365 11.766 1.00 97.94 85 THR A N 1
ATOM 599 C CA . THR A 1 85 ? 0.952 -0.265 11.968 1.00 97.94 85 THR A CA 1
ATOM 600 C C . THR A 1 85 ? 0.523 -1.024 13.222 1.00 97.94 85 THR A C 1
ATOM 602 O O . THR A 1 85 ? 1.306 -1.743 13.832 1.00 97.94 85 THR A O 1
ATOM 605 N N . ASN A 1 86 ? -0.713 -0.790 13.664 1.00 98.06 86 ASN A N 1
ATOM 606 C CA . ASN A 1 86 ? -1.338 -1.495 14.786 1.00 98.06 86 ASN A CA 1
ATOM 607 C C . ASN A 1 86 ? -2.703 -2.058 14.349 1.00 98.06 86 ASN A C 1
ATOM 609 O O . ASN A 1 86 ? -3.692 -1.948 15.081 1.00 98.06 86 ASN A O 1
ATOM 613 N N . GLY A 1 87 ? -2.783 -2.556 13.115 1.00 97.62 87 GLY A N 1
ATOM 614 C CA . GLY A 1 87 ? -4.017 -3.037 12.512 1.00 97.62 87 GLY A CA 1
A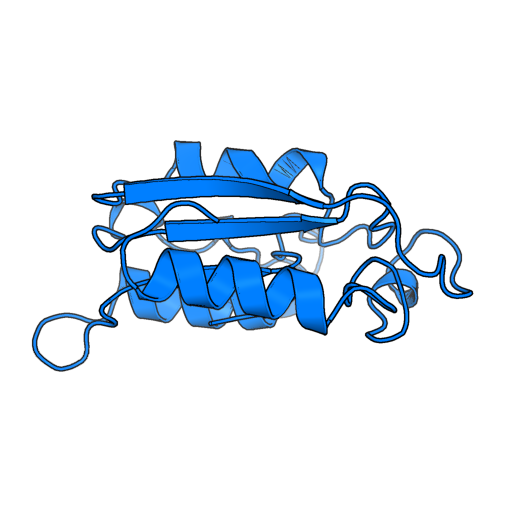TOM 615 C C . GLY A 1 87 ? -4.508 -4.321 13.174 1.00 97.62 87 GLY A C 1
ATOM 616 O O . GLY A 1 87 ? -3.728 -5.198 13.527 1.00 97.62 87 GLY A O 1
ATOM 617 N N . VAL A 1 88 ? -5.827 -4.474 13.299 1.00 97.06 88 VAL A N 1
ATOM 618 C CA . VAL A 1 88 ? -6.444 -5.682 13.890 1.00 97.06 88 VAL A CA 1
ATOM 619 C C . VAL A 1 88 ? -6.275 -6.954 13.043 1.00 97.06 88 VAL A C 1
ATOM 621 O O . VAL A 1 88 ? -6.518 -8.056 13.528 1.00 97.06 88 VAL A O 1
ATOM 624 N N . ARG A 1 89 ? -5.894 -6.815 11.767 1.00 97.81 89 ARG A N 1
ATOM 625 C CA . ARG A 1 89 ? -5.609 -7.918 10.837 1.00 97.81 89 ARG A CA 1
ATOM 626 C C . ARG A 1 89 ? -4.694 -7.420 9.730 1.00 97.81 89 ARG A C 1
ATOM 628 O O . ARG A 1 89 ? -5.110 -6.588 8.927 1.00 97.81 89 ARG A O 1
ATOM 635 N N . GLU A 1 90 ? -3.480 -7.943 9.669 1.00 98.62 90 GLU A N 1
ATOM 636 C CA . GLU A 1 90 ? -2.432 -7.431 8.789 1.00 98.62 90 GLU A CA 1
ATOM 637 C C . GLU A 1 90 ? -1.904 -8.525 7.861 1.00 98.62 90 GLU A C 1
ATOM 639 O O . GLU A 1 90 ? -1.643 -9.647 8.292 1.00 98.62 90 GLU A O 1
ATOM 644 N N . GLN A 1 91 ? -1.776 -8.214 6.570 1.00 98.69 91 GLN A N 1
ATOM 645 C CA . GLN A 1 91 ? -1.284 -9.145 5.555 1.00 98.69 91 GLN A CA 1
ATOM 646 C C . GLN A 1 91 ? -0.335 -8.426 4.595 1.00 98.69 91 GLN A C 1
ATOM 648 O O . GLN A 1 91 ? -0.675 -7.382 4.035 1.00 98.69 91 GLN A O 1
ATOM 653 N N . ALA A 1 92 ? 0.854 -8.995 4.391 1.00 98.56 92 ALA A N 1
ATOM 654 C CA . ALA A 1 92 ? 1.795 -8.574 3.360 1.00 98.56 92 ALA A CA 1
ATOM 655 C C . ALA A 1 92 ? 1.909 -9.676 2.310 1.00 98.56 92 ALA A C 1
ATOM 657 O O . ALA A 1 92 ? 2.181 -10.831 2.637 1.00 98.56 92 ALA A O 1
ATOM 658 N N . VAL A 1 93 ? 1.709 -9.307 1.052 1.00 98.62 93 VAL A N 1
ATOM 659 C CA . VAL A 1 93 ? 1.672 -10.233 -0.074 1.00 98.62 93 VAL A CA 1
ATOM 660 C C . VAL A 1 93 ? 2.648 -9.779 -1.140 1.00 98.62 93 VAL A C 1
ATOM 662 O O . VAL A 1 93 ? 2.610 -8.632 -1.586 1.00 98.62 93 VAL A O 1
ATOM 665 N N . THR A 1 94 ? 3.469 -10.718 -1.596 1.00 98.44 94 THR A N 1
ATOM 666 C CA . THR A 1 94 ? 4.338 -10.542 -2.756 1.00 98.44 94 THR A CA 1
ATOM 667 C C . THR A 1 94 ? 3.816 -11.400 -3.898 1.00 98.44 94 THR A C 1
ATOM 669 O O . THR A 1 94 ? 3.852 -12.626 -3.832 1.00 98.44 94 THR A O 1
ATOM 672 N N . VAL A 1 95 ? 3.342 -10.750 -4.955 1.00 97.75 95 VAL A N 1
ATOM 673 C CA . VAL A 1 95 ? 2.888 -11.394 -6.190 1.00 97.75 95 VAL A CA 1
ATOM 674 C C . VAL A 1 95 ? 4.083 -11.622 -7.116 1.00 97.75 95 VAL A C 1
ATOM 676 O O . VAL A 1 95 ? 5.030 -10.833 -7.143 1.00 97.75 95 VAL A O 1
ATOM 679 N N . THR A 1 96 ? 4.049 -12.714 -7.874 1.00 95.88 96 THR A N 1
ATOM 680 C CA . THR A 1 96 ? 5.046 -13.059 -8.896 1.00 95.88 96 THR A CA 1
ATOM 681 C C . THR A 1 96 ? 4.337 -13.481 -10.181 1.00 95.88 96 THR A C 1
ATOM 683 O O . THR A 1 96 ? 3.157 -13.821 -10.138 1.00 95.88 96 THR A O 1
ATOM 686 N N . GLY A 1 97 ? 5.052 -13.498 -11.309 1.00 93.25 97 GLY A N 1
ATOM 687 C CA . GLY A 1 97 ? 4.491 -13.865 -12.611 1.00 93.25 97 GLY A CA 1
ATOM 688 C C . GLY A 1 97 ? 4.137 -12.645 -13.458 1.00 93.25 97 GLY A C 1
ATOM 689 O O . GLY A 1 97 ? 4.891 -11.672 -13.480 1.00 93.25 97 GLY A O 1
ATOM 690 N N . GLY A 1 98 ? 3.032 -12.745 -14.200 1.00 90.62 98 GLY A N 1
ATOM 691 C CA . GLY A 1 98 ? 2.519 -11.663 -15.039 1.00 90.62 98 GLY A CA 1
ATOM 692 C C . GLY A 1 98 ? 3.352 -11.361 -16.284 1.00 90.62 98 GLY A C 1
ATOM 693 O O . GLY A 1 98 ? 4.340 -12.029 -16.607 1.00 90.62 98 GLY A O 1
ATOM 694 N N . ALA A 1 99 ? 2.925 -10.335 -17.016 1.00 86.56 99 ALA A N 1
ATOM 695 C CA . ALA A 1 99 ? 3.674 -9.823 -18.151 1.00 86.56 99 ALA A CA 1
ATOM 696 C C . ALA A 1 99 ? 4.724 -8.813 -17.670 1.00 86.56 99 ALA A C 1
ATOM 698 O O . ALA A 1 99 ? 4.456 -7.923 -16.865 1.00 86.56 99 ALA A O 1
ATOM 699 N N . LYS A 1 100 ? 5.944 -8.932 -18.201 1.00 73.38 100 LYS A N 1
ATOM 700 C CA . LYS A 1 100 ? 7.112 -8.189 -17.704 1.00 73.38 100 LYS A CA 1
ATOM 701 C C . LYS A 1 100 ? 7.085 -6.683 -18.005 1.00 73.38 100 LYS A C 1
ATOM 703 O O . LYS A 1 100 ? 7.883 -5.952 -17.426 1.00 73.38 100 LYS A O 1
ATOM 708 N N . GLY A 1 101 ? 6.168 -6.204 -18.853 1.00 69.69 101 GLY A N 1
ATOM 709 C CA . GLY A 1 101 ? 6.195 -4.824 -19.347 1.00 69.69 101 GLY A CA 1
ATOM 710 C C . GLY A 1 101 ? 7.510 -4.499 -20.074 1.00 69.69 101 GLY A C 1
ATOM 711 O O . GLY A 1 101 ? 8.328 -5.385 -20.316 1.00 69.69 101 GLY A O 1
ATOM 712 N N . GLY A 1 102 ? 7.704 -3.234 -20.458 1.00 62.34 102 GLY A N 1
ATOM 713 C CA . GLY A 1 102 ? 8.820 -2.804 -21.318 1.00 62.34 102 GLY A CA 1
ATOM 714 C C . GLY A 1 102 ? 9.796 -1.786 -20.717 1.00 62.34 102 GLY A C 1
ATOM 715 O O . GLY A 1 102 ? 10.601 -1.238 -21.462 1.00 62.34 102 GLY A O 1
ATOM 716 N N . SER A 1 103 ? 9.738 -1.491 -19.416 1.00 67.06 103 SER A N 1
ATOM 717 C CA . SER A 1 103 ? 10.515 -0.384 -18.833 1.00 67.06 103 SER A CA 1
ATOM 718 C C . SER A 1 103 ? 11.777 -0.853 -18.108 1.00 67.06 103 SER A C 1
ATOM 720 O O . SER A 1 103 ? 11.740 -1.799 -17.321 1.00 67.06 103 SER A O 1
ATOM 722 N N . ALA A 1 104 ? 12.889 -0.143 -18.321 1.00 77.12 104 ALA A N 1
ATOM 723 C CA . ALA A 1 104 ? 14.094 -0.294 -17.509 1.00 77.12 104 ALA A CA 1
ATOM 724 C C . ALA A 1 104 ? 13.827 0.094 -16.034 1.00 77.12 104 ALA A C 1
ATOM 726 O O . ALA A 1 104 ? 12.940 0.914 -15.775 1.00 77.12 104 ALA A O 1
ATOM 727 N N . PRO A 1 105 ? 14.589 -0.446 -15.060 1.00 81.12 105 PRO A N 1
ATOM 728 C CA . PRO A 1 105 ? 14.473 -0.048 -13.659 1.00 81.12 105 PRO A CA 1
ATOM 729 C C . PRO A 1 105 ? 14.649 1.460 -13.472 1.00 81.12 105 PRO A 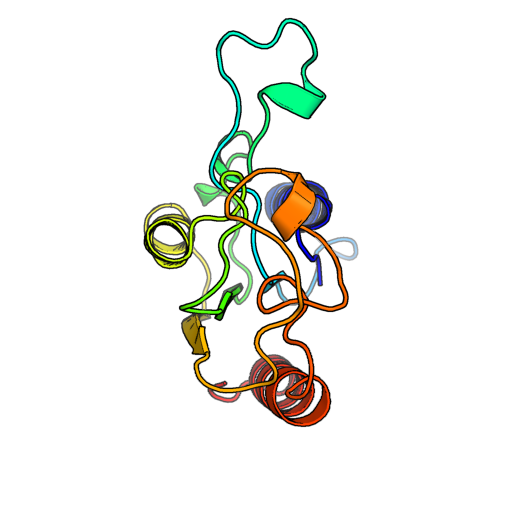C 1
ATOM 731 O O . PRO A 1 105 ? 15.563 2.061 -14.035 1.00 81.12 105 PRO A O 1
ATOM 734 N N . GLY A 1 106 ? 13.795 2.084 -12.663 1.00 82.69 106 GLY A N 1
ATOM 735 C CA . GLY A 1 106 ? 13.787 3.540 -12.521 1.00 82.69 106 GLY A CA 1
ATOM 736 C C . GLY A 1 106 ? 12.409 4.100 -12.205 1.00 82.69 106 GLY A C 1
ATOM 737 O O . GLY A 1 106 ? 11.484 3.370 -11.876 1.00 82.69 106 GLY A O 1
ATOM 738 N N . VAL A 1 107 ? 12.253 5.420 -12.298 1.00 80.50 107 VAL A N 1
ATOM 739 C CA . VAL A 1 107 ? 10.929 6.059 -12.165 1.00 80.50 107 VAL A CA 1
ATOM 740 C C . VAL A 1 107 ? 10.000 5.739 -13.343 1.00 80.50 107 VAL A C 1
ATOM 742 O O . VAL A 1 107 ? 8.785 5.749 -13.176 1.00 80.50 107 VAL A O 1
ATOM 745 N N . ASP A 1 108 ? 10.556 5.381 -14.499 1.00 79.31 108 ASP A N 1
ATOM 746 C CA . ASP A 1 108 ? 9.783 5.016 -15.693 1.00 79.31 108 ASP A CA 1
ATOM 747 C C . ASP A 1 108 ? 9.172 3.607 -15.591 1.00 79.31 108 ASP A C 1
ATOM 749 O O . ASP A 1 108 ? 8.238 3.263 -16.317 1.00 79.31 108 ASP A O 1
ATOM 753 N N . ALA A 1 109 ? 9.653 2.794 -14.644 1.00 80.00 109 ALA A N 1
ATOM 754 C CA . ALA A 1 109 ? 9.060 1.503 -14.311 1.00 80.00 109 ALA A CA 1
ATOM 755 C C . ALA A 1 109 ? 7.760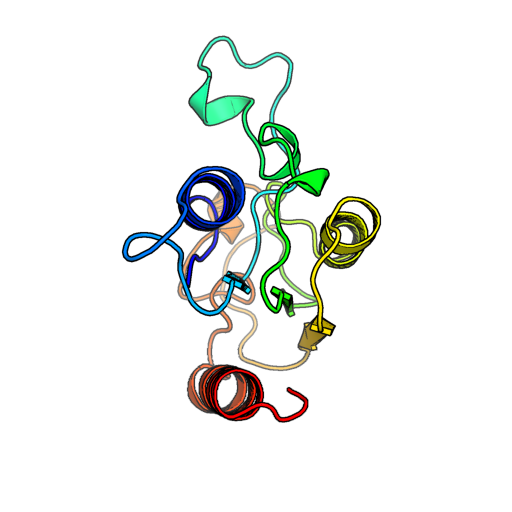 1.623 -13.497 1.00 80.00 109 ALA A C 1
ATOM 757 O O . ALA A 1 109 ? 7.093 0.616 -13.290 1.00 80.00 109 ALA A O 1
ATOM 758 N N . CYS A 1 110 ? 7.351 2.828 -13.080 1.00 83.62 110 CYS A N 1
ATOM 759 C CA . CYS A 1 110 ? 6.108 3.036 -12.329 1.00 83.62 110 CYS A CA 1
ATOM 760 C C . CYS A 1 110 ? 4.843 3.049 -13.229 1.00 83.62 110 CYS A C 1
ATOM 762 O O . CYS A 1 110 ? 3.781 3.514 -12.815 1.00 83.62 110 CYS A O 1
ATOM 764 N N . GLY A 1 111 ? 4.946 2.590 -14.481 1.00 80.62 111 GLY A N 1
ATOM 765 C CA . GLY A 1 111 ? 3.827 2.517 -15.422 1.00 80.62 111 GLY A CA 1
ATOM 766 C C . GLY A 1 111 ? 2.813 1.426 -15.061 1.00 80.62 111 GLY A C 1
ATOM 767 O O . GLY A 1 111 ? 3.178 0.361 -14.571 1.00 80.62 111 GLY A O 1
ATOM 768 N N . GLY A 1 112 ? 1.529 1.668 -15.346 1.00 79.81 112 GLY A N 1
ATOM 769 C CA . GLY A 1 112 ? 0.462 0.683 -15.112 1.00 79.81 112 GLY A CA 1
ATOM 770 C C . GLY A 1 112 ? 0.606 -0.590 -15.958 1.00 79.81 112 GLY A C 1
ATOM 771 O O . GLY A 1 112 ? 0.257 -1.672 -15.505 1.00 79.81 112 GLY A O 1
ATOM 772 N N . SER A 1 113 ? 1.199 -0.487 -17.150 1.00 85.00 113 SER A N 1
ATOM 773 C CA . SER A 1 113 ? 1.473 -1.626 -18.038 1.00 85.00 113 SER A CA 1
ATOM 774 C C . SER A 1 113 ? 2.823 -2.291 -17.737 1.00 85.00 113 SER A C 1
ATOM 776 O O . SER A 1 113 ? 3.640 -2.519 -18.632 1.00 85.00 113 SER A O 1
ATOM 778 N N . ALA A 1 114 ? 3.086 -2.557 -16.461 1.00 90.75 114 ALA A N 1
ATOM 779 C CA . ALA A 1 114 ? 4.313 -3.171 -15.966 1.00 90.75 114 ALA A CA 1
ATOM 780 C C . ALA A 1 114 ? 4.015 -3.986 -14.693 1.00 90.75 114 ALA A C 1
ATOM 782 O O . ALA A 1 114 ? 2.919 -3.866 -14.138 1.00 90.75 114 ALA A O 1
ATOM 783 N N . PRO A 1 115 ? 4.985 -4.757 -14.168 1.00 93.94 115 PRO A N 1
ATOM 784 C CA . PRO A 1 115 ? 4.905 -5.363 -12.839 1.00 93.94 115 PRO A CA 1
ATOM 785 C C . PRO A 1 115 ? 4.416 -4.408 -11.739 1.00 93.94 115 PRO A C 1
ATOM 787 O O . PRO A 1 115 ? 3.643 -4.814 -10.878 1.00 93.94 115 PRO A O 1
ATOM 790 N N . HIS A 1 116 ? 4.779 -3.123 -11.814 1.00 94.81 116 HIS A N 1
ATOM 791 C CA . HIS A 1 116 ? 4.283 -2.073 -10.919 1.00 94.81 116 HIS A CA 1
ATOM 792 C C . HIS A 1 116 ? 2.751 -1.973 -10.864 1.00 94.81 116 HIS A C 1
ATOM 794 O O . HIS A 1 116 ? 2.176 -1.735 -9.802 1.00 94.81 116 HIS A O 1
ATOM 800 N N . GLY A 1 117 ? 2.090 -2.143 -12.009 1.00 93.50 117 GLY A N 1
ATOM 801 C CA . GLY A 1 117 ? 0.636 -2.164 -12.140 1.00 93.50 117 GLY A CA 1
ATOM 802 C C . GLY A 1 117 ? 0.034 -3.567 -12.167 1.00 93.50 117 GLY A C 1
ATOM 803 O O . GLY A 1 117 ? -1.159 -3.685 -12.423 1.00 93.50 117 GLY A O 1
ATOM 804 N N . PHE A 1 118 ? 0.821 -4.613 -11.880 1.00 95.62 118 PHE A N 1
ATOM 805 C CA . PHE A 1 118 ? 0.393 -6.017 -11.920 1.00 95.62 118 PHE A CA 1
ATOM 806 C C . PHE A 1 118 ? -0.099 -6.470 -13.306 1.00 95.62 118 PHE A C 1
ATOM 808 O O . PHE A 1 118 ? -1.078 -7.212 -13.413 1.00 95.62 118 PHE A O 1
ATOM 815 N N . LEU A 1 119 ? 0.577 -6.017 -14.370 1.00 94.06 119 LEU A N 1
ATOM 816 C CA . LEU A 1 119 ? 0.190 -6.306 -15.753 1.00 94.06 119 LEU A CA 1
ATOM 817 C C . LEU A 1 119 ? 0.009 -7.813 -16.007 1.00 94.06 119 LEU A C 1
ATOM 819 O O . LEU A 1 119 ? 0.923 -8.617 -15.801 1.00 94.06 119 LEU A O 1
ATOM 823 N N . GLY A 1 120 ? -1.157 -8.185 -16.532 1.00 94.50 120 GLY A N 1
ATOM 824 C CA . GLY A 1 120 ? -1.519 -9.573 -16.829 1.00 94.50 120 GLY A CA 1
ATOM 825 C C . GLY A 1 120 ? -1.941 -10.388 -15.602 1.00 94.50 120 GLY A C 1
ATOM 826 O O . GLY A 1 120 ? -2.148 -11.594 -15.723 1.00 94.50 120 GLY A O 1
ATOM 827 N N . GLN A 1 121 ? -2.065 -9.756 -14.433 1.00 96.25 121 GLN A N 1
ATOM 828 C CA . GLN A 1 121 ? -2.498 -10.375 -13.174 1.00 96.25 121 GLN A CA 1
ATOM 829 C C . GLN A 1 121 ? -3.638 -9.606 -12.500 1.00 96.25 121 GLN A C 1
ATOM 831 O O . GLN A 1 121 ? -3.984 -9.870 -11.351 1.00 96.25 121 GLN A O 1
ATOM 836 N N . GLU A 1 122 ? -4.275 -8.677 -13.207 1.00 94.31 122 GLU A N 1
ATOM 837 C CA . GLU A 1 122 ? -5.268 -7.753 -12.663 1.00 94.31 122 GLU A CA 1
ATOM 838 C C . GLU A 1 122 ? -6.438 -8.506 -12.018 1.00 94.31 122 GLU A C 1
ATOM 840 O O . GLU A 1 122 ? -6.892 -8.154 -10.928 1.00 94.31 122 GLU A O 1
ATOM 845 N N . LYS A 1 123 ? -6.896 -9.588 -12.664 1.00 96.81 123 LYS A N 1
ATOM 846 C CA . LYS A 1 123 ? -7.970 -10.453 -12.149 1.00 96.81 123 LYS A CA 1
ATOM 847 C C . LYS A 1 123 ? -7.560 -11.189 -10.875 1.00 96.81 123 LYS A C 1
ATOM 849 O O . LYS A 1 123 ? -8.332 -11.219 -9.921 1.00 96.81 123 LYS A O 1
ATOM 854 N N . GLU A 1 124 ? -6.367 -11.777 -10.863 1.00 97.06 124 GLU A N 1
ATOM 855 C CA . GLU A 1 124 ? -5.852 -12.542 -9.724 1.00 97.06 124 GLU A CA 1
ATOM 856 C C . GLU A 1 124 ? -5.645 -11.633 -8.507 1.00 97.06 124 GLU A C 1
ATOM 858 O O . GLU A 1 124 ? -6.130 -11.933 -7.414 1.00 97.06 124 GLU A O 1
ATOM 863 N N . VAL A 1 125 ? -5.014 -10.476 -8.721 1.00 97.81 125 VAL A N 1
ATOM 864 C CA . VAL A 1 125 ? -4.760 -9.485 -7.672 1.00 97.81 125 VAL A CA 1
ATOM 865 C C . VAL A 1 125 ? -6.063 -8.937 -7.108 1.00 97.81 125 VAL A C 1
ATOM 867 O O . VAL A 1 125 ? -6.251 -8.879 -5.893 1.00 97.81 125 VAL A O 1
ATOM 870 N N . THR A 1 126 ? -7.012 -8.605 -7.983 1.00 98.12 126 THR A N 1
ATOM 871 C CA . THR A 1 126 ? -8.337 -8.131 -7.567 1.00 98.12 126 THR A CA 1
ATOM 872 C C . THR A 1 126 ? -9.090 -9.196 -6.771 1.00 98.12 126 THR A C 1
ATOM 874 O O . THR A 1 126 ? -9.710 -8.876 -5.758 1.00 98.12 126 THR A O 1
ATOM 877 N N . ALA A 1 127 ? -9.012 -10.468 -7.168 1.00 98.50 127 ALA A N 1
ATOM 878 C CA . ALA A 1 127 ? -9.643 -11.560 -6.433 1.00 98.50 127 ALA A CA 1
ATOM 879 C C . ALA A 1 127 ? -9.063 -11.717 -5.015 1.00 98.50 127 ALA A C 1
ATOM 881 O O . ALA A 1 127 ? -9.834 -11.883 -4.068 1.00 98.50 127 ALA A O 1
ATOM 882 N N . GLY A 1 128 ? -7.739 -11.612 -4.852 1.00 98.69 128 GLY A N 1
ATOM 883 C CA . GLY A 1 128 ? -7.089 -11.613 -3.535 1.00 98.69 128 GLY A CA 1
ATOM 884 C C . GLY A 1 128 ? -7.519 -10.434 -2.662 1.00 98.69 128 GLY A C 1
ATOM 885 O O . GLY A 1 128 ? -7.911 -10.615 -1.508 1.00 98.69 128 GLY A O 1
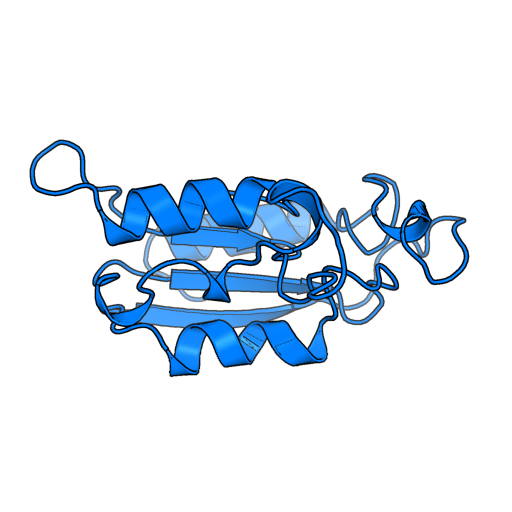ATOM 886 N N . ILE A 1 129 ? -7.575 -9.227 -3.234 1.00 98.69 129 ILE A N 1
ATOM 887 C CA . ILE A 1 129 ? -8.085 -8.035 -2.535 1.00 98.69 129 ILE A CA 1
ATOM 888 C C . ILE A 1 129 ? -9.538 -8.242 -2.083 1.00 98.69 129 ILE A C 1
ATOM 890 O O . ILE A 1 129 ? -9.878 -7.925 -0.944 1.00 98.69 129 ILE A O 1
ATOM 894 N N . ILE A 1 130 ? -10.401 -8.806 -2.934 1.00 98.69 130 ILE A N 1
ATOM 895 C CA . ILE A 1 130 ? -11.803 -9.085 -2.585 1.00 98.69 130 ILE A CA 1
ATOM 896 C C . ILE A 1 130 ? -11.898 -10.098 -1.438 1.00 98.69 130 ILE A C 1
ATOM 898 O O . ILE A 1 130 ? -12.716 -9.905 -0.536 1.00 98.69 130 ILE A O 1
ATOM 902 N N . ARG A 1 131 ? -11.073 -11.156 -1.432 1.00 98.69 131 ARG A N 1
ATOM 903 C CA . ARG A 1 131 ? -11.030 -12.111 -0.309 1.00 98.69 131 ARG A CA 1
ATOM 904 C C . ARG A 1 131 ? -10.662 -11.413 0.996 1.00 98.69 131 ARG A C 1
ATOM 906 O O . ARG A 1 131 ? -11.361 -11.597 1.991 1.00 98.69 131 ARG A O 1
ATOM 913 N N . PHE A 1 132 ? -9.643 -10.555 0.973 1.00 98.69 132 PHE A N 1
ATOM 914 C CA . PHE A 1 132 ? -9.247 -9.764 2.136 1.00 98.69 132 PHE A CA 1
ATOM 915 C C . PHE A 1 132 ? -10.362 -8.833 2.635 1.00 98.69 132 PHE A C 1
ATOM 917 O O . PHE A 1 132 ? -10.610 -8.773 3.845 1.00 98.69 132 PHE A O 1
ATOM 924 N N . ILE A 1 133 ? -11.042 -8.127 1.721 1.00 98.31 133 ILE A N 1
ATOM 925 C CA . ILE A 1 133 ? -12.164 -7.227 2.043 1.00 98.31 133 ILE A CA 1
ATOM 926 C C . ILE A 1 133 ? -13.302 -8.003 2.713 1.00 98.31 133 ILE A C 1
ATOM 928 O O . ILE A 1 133 ? -13.893 -7.520 3.671 1.00 98.31 133 ILE A O 1
ATOM 932 N N . ARG A 1 134 ? -13.565 -9.239 2.274 1.00 98.12 134 ARG A N 1
ATOM 933 C CA . ARG A 1 134 ? -14.568 -10.136 2.874 1.00 98.12 134 ARG A CA 1
ATOM 934 C C . ARG A 1 134 ? -14.134 -10.768 4.206 1.00 98.12 134 ARG A C 1
ATOM 936 O O . ARG A 1 134 ? -14.838 -11.631 4.716 1.00 98.12 134 ARG A O 1
ATOM 943 N N . GLY A 1 135 ? -12.989 -10.369 4.761 1.00 97.19 135 GLY A N 1
ATOM 944 C CA . GLY A 1 135 ? -12.471 -10.874 6.037 1.00 97.19 135 GLY A CA 1
ATOM 945 C C . GLY A 1 135 ? -11.539 -12.082 5.922 1.00 97.19 135 GLY A C 1
ATOM 946 O O . GLY A 1 135 ? -11.008 -12.530 6.934 1.00 97.19 135 GLY A O 1
ATOM 947 N N . GLY A 1 136 ? -11.307 -12.594 4.712 1.00 97.06 136 GLY A N 1
ATOM 948 C CA . GLY A 1 136 ? -10.421 -13.727 4.467 1.00 97.06 136 GLY A CA 1
ATOM 949 C C . GLY A 1 136 ? -8.940 -13.355 4.382 1.00 97.06 136 GLY A C 1
ATOM 950 O O . GLY A 1 136 ? -8.529 -12.200 4.548 1.00 97.06 136 GLY A O 1
ATOM 951 N N . ASN A 1 137 ? -8.134 -14.367 4.079 1.00 96.69 137 ASN A N 1
ATOM 952 C CA . ASN A 1 137 ? -6.762 -14.177 3.626 1.00 96.69 137 ASN A CA 1
ATOM 953 C C . ASN A 1 137 ? -6.748 -13.824 2.138 1.00 96.69 137 ASN A C 1
ATOM 955 O O . ASN A 1 137 ? -7.614 -14.287 1.386 1.00 96.69 137 ASN A O 1
ATOM 959 N N . TYR A 1 138 ? -5.793 -12.981 1.750 1.00 96.44 138 TYR A N 1
ATOM 960 C CA . TYR A 1 138 ? -5.484 -12.715 0.353 1.00 96.44 138 TYR A CA 1
ATOM 961 C C . TYR A 1 138 ? -5.206 -14.018 -0.385 1.00 96.44 138 TYR A C 1
ATOM 963 O O . TYR A 1 138 ? -4.470 -14.880 0.136 1.00 96.44 138 TYR A O 1
#

Radius of gyration: 14.43 Å; chains: 1; bounding box: 35×34×36 Å

Foldseek 3Di:
DAAELRLLVQLQQLQPDDDPSHDQEGEYELFQPDADCPDPDCSRRDGSVNHQQQSRAHEYEFEYECLQLEPRRHLVCRCVSVVRHNYPHYYYYYHYDADAADDDRYNRSCDCCHSSVRHRCVVVVVVQVVCVVVVHHD

Secondary structure (DSSP, 8-state):
-EETTHHHHHHHHHHH--GGGS-S-EEEES------TT-SSHHHH--GGGS-GGG--S-EEEEEETT--BTTS-GGGSGGGGGG---SSEEEEEE--S---SPPSBGGGG-SSSGGGTTT-HHHHHHHHHHHHTTS--

Sequence (138 aa):
VGTSRGSISAVNAASRLAGEQAPDGLVITSPLTSGNPRGRKAWVAQTVFSVPLEAIKVPVLVVVHAADACIRTPPSLGASILARTNGVREQAVTVTGGAKGGSAPGVDACGGSAPHGFLGQEKEVTAGIIRFIRGGNY

pLDDT: mean 93.44, std 8.0, range [62.34, 98.88]